Protein AF-A0A9E4MB36-F1 (afdb_monomer)

Foldseek 3Di:
DDPVVVVVVVVVVVVVVVVVVVVVVVVVVPPPPDDDDDDDPDPDPPPPDPPPPLCPVVNLVVVCVVVVNDPVRSVVVVVVSVVVVVVVVVVVVVVVVVVVVVVVVVVVVVLVVVPVVDDPVVSVVVVVVVVVVVVVVVVVVVVVVVVVVVVVVD

pLDDT: mean 75.54, std 18.41, range [36.56, 97.0]

Structure (mmCIF, N/CA/C/O backbone):
data_AF-A0A9E4MB36-F1
#
_entry.id   AF-A0A9E4MB36-F1
#
loop_
_atom_site.group_PDB
_atom_site.id
_atom_site.type_symbol
_atom_site.label_atom_id
_atom_site.label_alt_id
_atom_site.label_comp_id
_atom_site.label_asym_id
_atom_site.label_entity_id
_atom_site.label_seq_id
_atom_site.pdbx_PDB_ins_code
_atom_site.Cartn_x
_atom_site.Cartn_y
_atom_site.Cartn_z
_atom_site.occupancy
_atom_site.B_iso_or_equiv
_atom_site.auth_seq_id
_atom_site.auth_comp_id
_atom_site.auth_asym_id
_atom_site.auth_atom_id
_atom_site.pdbx_PDB_model_num
ATOM 1 N N . MET A 1 1 ? 41.820 -19.283 -21.083 1.00 52.91 1 MET A N 1
ATOM 2 C CA . MET A 1 1 ? 40.570 -18.968 -20.349 1.00 52.91 1 MET A CA 1
ATOM 3 C C . MET A 1 1 ? 40.928 -18.741 -18.893 1.00 52.91 1 MET A C 1
ATOM 5 O O . MET A 1 1 ? 41.383 -19.665 -18.231 1.00 52.91 1 MET A O 1
ATOM 9 N N . ASN A 1 2 ? 40.835 -17.486 -18.461 1.00 50.47 2 ASN A N 1
ATOM 10 C CA . ASN A 1 2 ? 41.522 -16.951 -17.287 1.00 50.47 2 ASN A CA 1
ATOM 11 C C . ASN A 1 2 ? 40.923 -17.502 -15.988 1.00 50.47 2 ASN A C 1
ATOM 13 O O . ASN A 1 2 ? 39.700 -17.592 -15.861 1.00 50.47 2 ASN A O 1
ATOM 17 N N . ALA A 1 3 ? 41.782 -17.868 -15.034 1.00 60.66 3 ALA A N 1
ATOM 18 C CA . ALA A 1 3 ? 41.394 -18.464 -13.755 1.00 60.66 3 ALA A CA 1
ATOM 19 C C . ALA A 1 3 ? 40.314 -17.646 -13.021 1.00 60.66 3 ALA A C 1
ATOM 21 O O . ALA A 1 3 ? 39.407 -18.225 -12.435 1.00 60.66 3 ALA A O 1
ATOM 22 N N . GLU A 1 4 ? 40.319 -16.317 -13.164 1.00 67.50 4 GLU A N 1
ATOM 23 C CA . GLU A 1 4 ? 39.294 -15.429 -12.605 1.00 67.50 4 GLU A CA 1
ATOM 24 C C . GLU A 1 4 ? 37.870 -15.702 -13.113 1.00 67.50 4 GLU A C 1
ATOM 26 O O . GLU A 1 4 ? 36.932 -15.658 -12.321 1.00 67.50 4 GLU A O 1
ATOM 31 N N . MET A 1 5 ? 37.672 -16.016 -14.401 1.00 65.44 5 MET A N 1
ATOM 32 C CA . MET A 1 5 ? 36.331 -16.328 -14.928 1.00 65.44 5 MET A CA 1
ATOM 33 C C . MET A 1 5 ? 35.820 -17.660 -14.384 1.00 65.44 5 MET A C 1
ATOM 35 O O . MET A 1 5 ? 34.636 -17.791 -14.078 1.00 65.44 5 MET A O 1
ATOM 39 N N . ARG A 1 6 ? 36.720 -18.635 -14.211 1.00 66.56 6 ARG A N 1
ATOM 40 C CA . ARG A 1 6 ? 36.390 -19.935 -13.620 1.00 66.56 6 ARG A CA 1
ATOM 41 C C . ARG A 1 6 ? 36.008 -19.782 -12.148 1.00 66.56 6 ARG A C 1
ATOM 43 O O . ARG A 1 6 ? 34.999 -20.347 -11.740 1.00 66.56 6 ARG A O 1
ATOM 50 N N . THR A 1 7 ? 36.748 -18.973 -11.388 1.00 76.81 7 THR A N 1
ATOM 51 C CA . THR A 1 7 ? 36.451 -18.686 -9.977 1.00 76.81 7 THR A CA 1
ATOM 52 C C . THR A 1 7 ? 35.154 -17.893 -9.821 1.00 76.81 7 THR A C 1
ATOM 54 O O . THR A 1 7 ? 34.332 -18.239 -8.981 1.00 76.81 7 THR A O 1
ATOM 57 N N . ARG A 1 8 ? 34.898 -16.884 -10.668 1.00 73.75 8 ARG A N 1
ATOM 58 C CA . ARG A 1 8 ? 33.642 -16.109 -10.645 1.00 73.75 8 ARG A CA 1
ATOM 59 C C . ARG A 1 8 ? 32.421 -16.955 -11.019 1.00 73.75 8 ARG A C 1
ATOM 61 O O . ARG A 1 8 ? 31.379 -16.813 -10.379 1.00 73.75 8 ARG A O 1
ATOM 68 N N . MET A 1 9 ? 32.545 -17.872 -11.985 1.00 79.38 9 MET A N 1
ATOM 69 C CA . MET A 1 9 ? 31.489 -18.852 -12.278 1.00 79.38 9 MET A CA 1
ATOM 70 C C . MET A 1 9 ? 31.263 -19.811 -11.107 1.00 79.38 9 MET A C 1
ATOM 72 O O . MET A 1 9 ? 30.116 -20.058 -10.751 1.00 79.38 9 MET A O 1
ATOM 76 N N . TRP A 1 10 ? 32.329 -20.308 -10.474 1.00 82.62 10 TRP A N 1
ATOM 77 C CA . TRP A 1 10 ? 32.224 -21.207 -9.320 1.00 82.62 10 TRP A CA 1
ATOM 78 C C . TRP A 1 10 ? 31.568 -20.544 -8.108 1.00 82.62 10 TRP A C 1
ATOM 80 O O . TRP A 1 10 ? 30.700 -21.144 -7.482 1.00 82.62 10 TRP A O 1
ATOM 90 N N . VAL A 1 11 ? 31.930 -19.297 -7.804 1.00 84.94 11 VAL A N 1
ATOM 91 C CA . VAL A 1 11 ? 31.322 -18.531 -6.706 1.00 84.94 11 VAL A CA 1
ATOM 92 C C . VAL A 1 11 ? 29.852 -18.235 -7.002 1.00 84.94 11 VAL A C 1
ATOM 94 O O . VAL A 1 11 ? 29.009 -18.424 -6.130 1.00 84.94 11 VAL A O 1
ATOM 97 N N . SER A 1 12 ? 29.517 -17.847 -8.236 1.00 85.00 12 SER A N 1
ATOM 98 C CA . SER A 1 12 ? 28.121 -17.594 -8.627 1.00 85.00 12 SER A CA 1
ATOM 99 C C . SER A 1 12 ? 27.272 -18.868 -8.551 1.00 85.00 12 SER A C 1
ATOM 101 O O . SER A 1 12 ? 26.150 -18.832 -8.051 1.00 85.00 12 SER A O 1
ATOM 103 N N . LEU A 1 13 ? 27.824 -20.009 -8.979 1.00 84.50 13 LEU A N 1
ATOM 104 C CA . LEU A 1 13 ? 27.176 -21.315 -8.870 1.00 84.50 13 LEU A CA 1
ATOM 105 C C . LEU A 1 13 ? 26.991 -21.732 -7.405 1.00 84.50 13 LEU A C 1
ATOM 107 O O . LEU A 1 13 ? 25.922 -22.210 -7.038 1.00 84.50 13 LEU A O 1
ATOM 111 N N . PHE A 1 14 ? 27.996 -21.504 -6.556 1.00 88.31 14 PHE A N 1
ATOM 112 C CA . PHE A 1 14 ? 27.921 -21.790 -5.124 1.00 88.31 14 PHE A CA 1
ATOM 113 C C . PHE A 1 14 ? 26.819 -20.970 -4.439 1.00 88.31 14 PHE A C 1
ATOM 115 O O . PHE A 1 14 ? 25.988 -21.534 -3.730 1.00 88.31 14 PHE A O 1
ATOM 122 N N . VAL A 1 15 ? 26.752 -19.662 -4.706 1.00 89.31 15 VAL A N 1
ATOM 123 C CA . VAL A 1 15 ? 25.703 -18.785 -4.160 1.00 89.31 15 VAL A CA 1
ATOM 124 C C . VAL A 1 15 ? 24.319 -19.210 -4.653 1.00 89.31 15 VAL A C 1
ATOM 126 O O . VAL A 1 15 ? 23.392 -19.283 -3.849 1.00 89.31 15 VAL A O 1
ATOM 129 N N . LEU A 1 16 ? 24.174 -19.558 -5.936 1.00 88.19 16 LEU A N 1
ATOM 130 C CA . LEU A 1 16 ? 22.909 -20.038 -6.499 1.00 88.19 16 LEU A CA 1
ATOM 131 C C . LEU A 1 16 ? 22.444 -21.344 -5.835 1.00 88.19 16 LEU A C 1
ATOM 133 O O . LEU A 1 16 ? 21.275 -21.468 -5.478 1.00 88.19 16 LEU A O 1
ATOM 137 N N . VAL A 1 17 ? 23.351 -22.303 -5.628 1.00 87.25 17 VAL A N 1
ATOM 138 C CA . VAL A 1 17 ? 23.040 -23.586 -4.976 1.00 87.25 17 VAL A CA 1
ATOM 139 C C . VAL A 1 17 ? 22.668 -23.387 -3.507 1.00 87.25 17 VAL A C 1
ATOM 141 O O . VAL A 1 17 ? 21.676 -23.957 -3.060 1.00 87.25 17 VAL A O 1
ATOM 144 N N . VAL A 1 18 ? 23.397 -22.549 -2.762 1.00 85.88 18 VAL A N 1
ATOM 145 C CA . VAL A 1 18 ? 23.070 -22.230 -1.360 1.00 85.88 18 VAL A CA 1
ATOM 146 C C . VAL A 1 18 ? 21.729 -21.498 -1.261 1.00 85.88 18 VAL A C 1
ATOM 148 O O . VAL A 1 18 ? 20.934 -21.799 -0.373 1.00 85.88 18 VAL A O 1
ATOM 151 N N . PHE A 1 19 ? 21.433 -20.591 -2.195 1.00 84.25 19 PHE A N 1
ATOM 152 C CA . PHE A 1 19 ? 20.154 -19.884 -2.250 1.00 84.25 19 PHE A CA 1
ATOM 153 C C . PHE A 1 19 ? 18.990 -20.838 -2.542 1.00 84.25 19 PHE A C 1
ATOM 155 O O . PHE A 1 19 ? 17.983 -20.801 -1.841 1.00 84.25 19 PHE A O 1
ATOM 162 N N . LEU A 1 20 ? 19.142 -21.745 -3.513 1.00 81.31 20 LEU A N 1
ATOM 163 C CA . LEU A 1 20 ? 18.138 -22.766 -3.834 1.00 81.31 20 LEU A CA 1
ATOM 164 C C . LEU A 1 20 ? 17.961 -23.789 -2.701 1.00 81.31 20 LEU A C 1
ATOM 166 O O . LEU A 1 20 ? 16.833 -24.179 -2.405 1.00 81.31 20 LEU A O 1
ATOM 170 N N . ALA A 1 21 ? 19.044 -24.180 -2.027 1.00 74.69 21 ALA A N 1
ATOM 171 C CA . ALA A 1 21 ? 18.995 -25.059 -0.861 1.00 74.69 21 ALA A CA 1
ATOM 172 C C . ALA A 1 21 ? 18.312 -24.381 0.341 1.00 74.69 21 ALA A C 1
ATOM 174 O O . ALA A 1 21 ? 17.487 -25.005 1.008 1.00 74.69 21 ALA A O 1
ATOM 175 N N . GLY A 1 22 ? 18.584 -23.093 0.580 1.00 68.88 22 GLY A N 1
ATOM 176 C CA . GLY A 1 22 ? 17.898 -22.288 1.594 1.00 68.88 22 GLY A CA 1
ATOM 177 C C . GLY A 1 22 ? 16.411 -22.087 1.284 1.00 68.88 22 GLY A C 1
ATOM 178 O O . GLY A 1 22 ? 15.573 -22.220 2.177 1.00 68.88 22 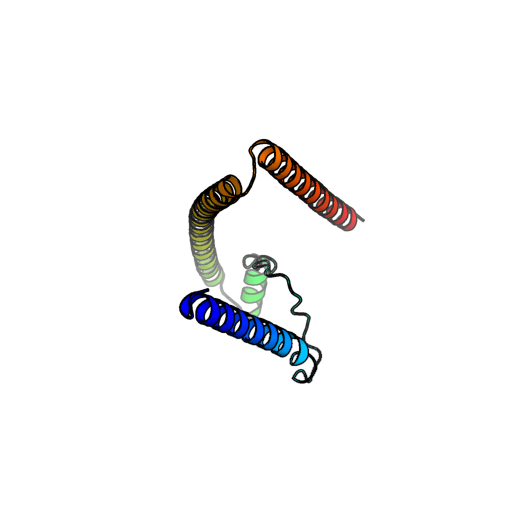GLY A O 1
ATOM 179 N N . LEU A 1 23 ? 16.060 -21.857 0.012 1.00 70.56 23 LEU A N 1
ATOM 180 C CA . LEU A 1 23 ? 14.667 -21.772 -0.435 1.00 70.56 23 LEU A CA 1
ATOM 181 C C . LEU A 1 23 ? 13.933 -23.112 -0.250 1.00 70.56 23 LEU A C 1
ATOM 183 O O . LEU A 1 23 ? 12.797 -23.137 0.219 1.00 70.56 23 LEU A O 1
ATOM 187 N N . GLY A 1 24 ? 14.594 -24.228 -0.573 1.00 59.03 24 GLY A N 1
ATOM 188 C CA . GLY A 1 24 ? 14.056 -25.577 -0.396 1.00 59.03 24 GLY A CA 1
ATOM 189 C C . GLY A 1 24 ? 13.845 -25.950 1.074 1.00 59.03 24 GLY A C 1
ATOM 190 O O . GLY A 1 24 ? 12.791 -26.480 1.431 1.00 59.03 24 GLY A O 1
ATOM 191 N N . ALA A 1 25 ? 14.794 -25.605 1.950 1.00 56.75 25 ALA A N 1
ATOM 192 C CA . ALA A 1 25 ? 14.685 -25.840 3.391 1.00 56.75 25 ALA A CA 1
ATOM 193 C C . ALA A 1 25 ? 13.519 -25.059 4.030 1.00 56.75 25 ALA A C 1
ATOM 195 O O . ALA A 1 25 ? 12.846 -25.576 4.924 1.00 56.75 25 ALA A O 1
ATOM 196 N N . GLY A 1 26 ? 13.216 -23.855 3.530 1.00 52.66 26 GLY A N 1
ATOM 197 C CA . GLY A 1 26 ? 12.069 -23.059 3.980 1.00 52.66 26 GLY A CA 1
ATOM 198 C C . GLY A 1 26 ? 10.702 -23.653 3.615 1.00 52.66 26 GLY A C 1
ATOM 199 O O . GLY A 1 26 ? 9.737 -23.468 4.355 1.00 52.66 26 GLY A O 1
ATOM 200 N N . ILE A 1 27 ? 10.610 -24.403 2.511 1.00 57.72 27 ILE A N 1
ATOM 201 C CA . ILE A 1 27 ? 9.348 -24.999 2.036 1.00 57.72 27 ILE A CA 1
ATOM 202 C C . ILE A 1 27 ? 9.047 -26.325 2.755 1.00 57.72 27 ILE A C 1
ATOM 204 O O . ILE A 1 27 ? 7.886 -26.627 3.028 1.00 57.72 27 ILE A O 1
ATOM 208 N N . VAL A 1 28 ? 10.072 -27.101 3.125 1.00 55.81 28 VAL A N 1
ATOM 209 C CA . VAL A 1 28 ? 9.890 -28.448 3.703 1.00 55.81 28 VAL A CA 1
ATOM 210 C C . VAL A 1 28 ? 9.814 -28.451 5.238 1.00 55.81 28 VAL A C 1
ATOM 212 O O . VAL A 1 28 ? 9.256 -29.380 5.811 1.00 55.81 28 VAL A O 1
ATOM 215 N N . ALA A 1 29 ? 10.273 -27.402 5.933 1.00 49.81 29 ALA A N 1
ATOM 216 C CA . ALA A 1 29 ? 10.148 -27.302 7.398 1.00 49.81 29 ALA A CA 1
ATOM 217 C C . ALA A 1 29 ? 8.752 -26.848 7.888 1.00 49.81 29 ALA A C 1
ATOM 219 O O . ALA A 1 29 ? 8.454 -26.912 9.082 1.00 49.81 29 ALA A O 1
ATOM 220 N N . SER A 1 30 ? 7.879 -26.400 6.982 1.00 51.56 30 SER A N 1
ATOM 221 C CA . SER A 1 30 ? 6.545 -25.881 7.314 1.00 51.56 30 SER A CA 1
ATOM 222 C C . SER A 1 30 ? 5.548 -26.921 7.877 1.00 51.56 30 SER A C 1
ATOM 224 O O . SER A 1 30 ? 4.786 -26.559 8.776 1.00 51.56 30 SER A O 1
ATOM 226 N N . PRO A 1 31 ? 5.541 -28.206 7.456 1.00 53.38 31 PRO A N 1
ATOM 227 C CA . PRO A 1 31 ? 4.529 -29.164 7.917 1.00 53.38 31 PRO A CA 1
ATOM 228 C C . PRO A 1 31 ? 4.767 -29.746 9.318 1.00 53.38 31 PRO A C 1
ATOM 230 O O . PRO A 1 31 ? 3.823 -30.230 9.931 1.00 53.38 31 PRO A O 1
ATOM 233 N N . TRP A 1 32 ? 6.004 -29.744 9.828 1.00 50.25 32 TRP A N 1
ATOM 234 C CA . TRP A 1 32 ? 6.366 -30.508 11.038 1.00 50.25 32 TRP A CA 1
ATOM 235 C C . TRP A 1 32 ? 6.476 -29.678 12.327 1.00 50.25 32 TRP A C 1
ATOM 237 O O . TRP A 1 32 ? 6.609 -30.245 13.407 1.00 50.25 32 TRP A O 1
ATOM 247 N N . LEU A 1 33 ? 6.359 -28.348 12.247 1.00 54.25 33 LEU A N 1
ATOM 248 C CA . LEU A 1 33 ? 6.399 -27.441 13.408 1.00 54.25 33 LEU A CA 1
ATOM 249 C C . LEU A 1 33 ? 5.013 -26.933 13.855 1.00 54.25 33 LEU A C 1
ATOM 251 O O . LEU A 1 33 ? 4.928 -26.029 14.686 1.00 54.25 33 LEU A O 1
ATOM 255 N N . ALA A 1 34 ? 3.919 -27.497 13.334 1.00 48.97 34 ALA A N 1
ATOM 256 C CA . ALA A 1 34 ? 2.561 -27.074 13.676 1.00 48.97 34 ALA A CA 1
ATOM 257 C C . ALA A 1 34 ? 1.785 -28.147 14.466 1.00 48.97 34 ALA A C 1
ATOM 259 O O . ALA A 1 34 ? 1.128 -28.994 13.864 1.00 48.97 34 ALA A O 1
ATOM 260 N N . PRO A 1 35 ? 1.754 -28.087 15.811 1.00 45.25 35 PRO A N 1
ATOM 261 C CA . PRO A 1 35 ? 0.647 -28.631 16.574 1.00 45.25 35 PRO A CA 1
ATOM 262 C C . PRO A 1 35 ? -0.468 -27.576 16.648 1.00 45.25 35 PRO A C 1
ATOM 264 O O . PRO A 1 35 ? -0.326 -26.532 17.288 1.00 45.25 35 PRO A O 1
ATOM 267 N N . GLY A 1 36 ? -1.592 -27.865 15.992 1.00 44.00 36 GLY A N 1
ATOM 268 C CA . GLY A 1 36 ? -2.883 -27.224 16.254 1.00 44.00 36 GLY A CA 1
ATOM 269 C C . GLY A 1 36 ? -3.507 -26.475 15.065 1.00 44.00 36 GLY A C 1
ATOM 270 O O . GLY A 1 36 ? -2.798 -25.822 14.295 1.00 44.00 36 GLY A O 1
ATOM 271 N N . PRO A 1 37 ? -4.847 -26.523 14.920 1.00 47.22 37 PRO A N 1
ATOM 272 C CA . PRO A 1 37 ? -5.563 -25.819 13.867 1.00 47.22 37 PRO A CA 1
ATOM 273 C C . PRO A 1 37 ? -5.538 -24.316 14.163 1.00 47.22 37 PRO A C 1
ATOM 275 O O . PRO A 1 37 ? -6.324 -23.800 14.956 1.00 47.22 37 PRO A O 1
ATOM 278 N N . ARG A 1 38 ? -4.604 -23.599 13.533 1.00 46.69 38 ARG A N 1
ATOM 279 C CA . ARG A 1 38 ? -4.615 -22.135 13.513 1.00 46.69 38 ARG A CA 1
ATOM 280 C C . ARG A 1 38 ? -5.544 -21.657 12.389 1.00 46.69 38 ARG A C 1
ATOM 282 O O . ARG A 1 38 ? -5.436 -22.167 11.273 1.00 46.69 38 ARG A O 1
ATOM 289 N N . PRO A 1 39 ? -6.437 -20.683 12.646 1.00 43.06 39 PRO A N 1
ATOM 290 C CA . PRO A 1 39 ? -7.215 -20.028 11.601 1.00 43.06 39 PRO A CA 1
ATOM 291 C C . PRO A 1 39 ? -6.257 -19.458 10.551 1.00 43.06 39 PRO A C 1
ATOM 293 O O . PRO A 1 39 ? -5.279 -18.796 10.893 1.00 43.06 39 PRO A O 1
ATOM 296 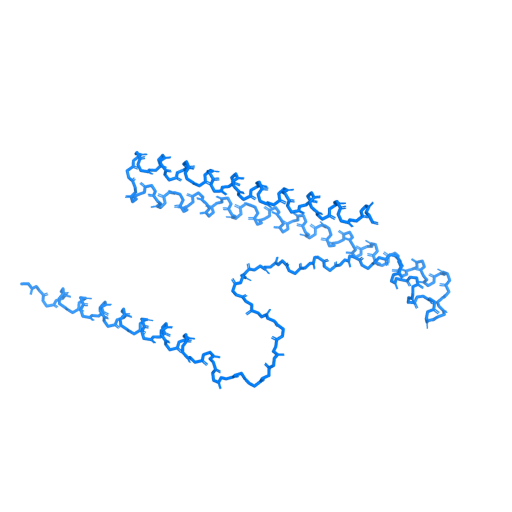N N . GLY A 1 40 ? -6.513 -19.801 9.290 1.00 39.22 40 GLY A N 1
ATOM 297 C CA . GLY A 1 40 ? -5.561 -19.721 8.187 1.00 39.22 40 GLY A CA 1
ATOM 298 C C . GLY A 1 40 ? -4.840 -18.381 8.029 1.00 39.22 40 GLY A C 1
ATOM 299 O O . GLY A 1 40 ? -5.459 -17.343 7.806 1.00 39.22 40 GLY A O 1
ATOM 300 N N . PHE A 1 41 ? -3.511 -18.456 8.032 1.00 38.19 41 PHE A N 1
ATOM 301 C CA . PHE A 1 41 ? -2.612 -17.469 7.445 1.00 38.19 41 PHE A CA 1
ATOM 302 C C . PHE A 1 41 ? -2.153 -18.044 6.095 1.00 38.19 41 PHE A C 1
ATOM 304 O O . PHE A 1 41 ? -1.190 -18.800 6.016 1.00 38.19 41 PHE A O 1
ATOM 311 N N . GLY A 1 42 ? -2.935 -17.793 5.043 1.00 38.03 42 GLY A N 1
ATOM 312 C CA . GLY A 1 42 ? -2.576 -18.138 3.664 1.00 38.03 42 GLY A CA 1
ATOM 313 C C . GLY A 1 42 ? -1.723 -17.037 3.018 1.00 38.03 42 GLY A C 1
ATOM 314 O O . GLY A 1 42 ? -1.732 -15.904 3.503 1.00 38.03 42 GLY A O 1
ATOM 315 N N . PRO A 1 43 ? -1.003 -17.328 1.918 1.00 41.31 43 PRO A N 1
ATOM 316 C CA . PRO A 1 43 ? -0.112 -16.384 1.255 1.00 41.31 43 PRO A CA 1
ATOM 317 C C . PRO A 1 43 ? -0.926 -15.338 0.488 1.00 41.31 43 PRO A C 1
ATOM 319 O O . PRO A 1 43 ? -1.199 -15.439 -0.705 1.00 41.31 43 PRO A O 1
ATOM 322 N N . GLY A 1 44 ? -1.331 -14.314 1.221 1.00 36.88 44 GLY A N 1
ATOM 323 C CA . GLY A 1 44 ? -1.780 -13.040 0.709 1.00 36.88 44 GLY A CA 1
ATOM 324 C C . GLY A 1 44 ? -1.221 -11.990 1.648 1.00 36.88 44 GLY A C 1
ATOM 325 O O . GLY A 1 44 ? -1.719 -11.837 2.759 1.00 36.88 44 GLY A O 1
ATOM 326 N N . LEU A 1 45 ? -0.195 -11.264 1.205 1.00 39.00 45 LEU A N 1
ATOM 327 C CA . LEU A 1 45 ? 0.241 -9.997 1.800 1.00 39.00 45 LEU A CA 1
ATOM 328 C C . LEU A 1 45 ? -0.857 -8.936 1.596 1.00 39.00 45 LEU A C 1
ATOM 330 O O . LEU A 1 45 ? -0.685 -7.933 0.911 1.00 39.00 45 LEU A O 1
ATOM 334 N N . GLY A 1 46 ? -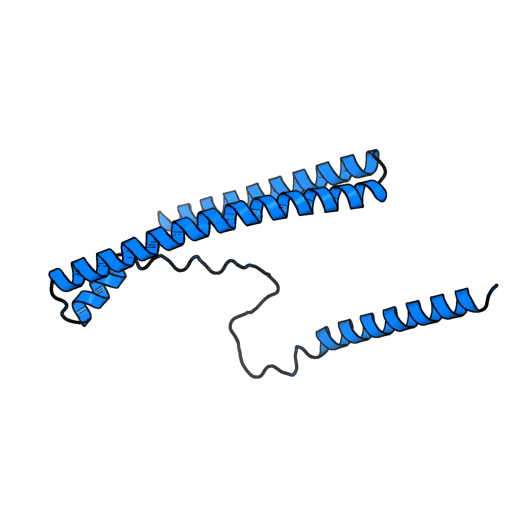2.035 -9.198 2.152 1.00 36.56 46 GLY A N 1
ATOM 335 C CA . GLY A 1 46 ? -3.130 -8.266 2.276 1.00 36.56 46 GLY A CA 1
ATOM 336 C C . GLY A 1 46 ? -3.046 -7.634 3.651 1.00 36.56 46 GLY A C 1
ATOM 337 O O . GLY A 1 46 ? -3.594 -8.164 4.614 1.00 36.56 46 GLY A O 1
ATOM 338 N N . LEU A 1 47 ? -2.421 -6.460 3.723 1.00 41.16 47 LEU A N 1
ATOM 339 C CA . LEU A 1 47 ? -2.756 -5.405 4.688 1.00 41.16 47 LEU A CA 1
ATOM 340 C C . LEU A 1 47 ? -4.220 -4.971 4.461 1.00 41.16 47 LEU A C 1
ATOM 342 O O . LEU A 1 47 ? -4.518 -3.873 4.006 1.00 41.16 47 LEU A O 1
ATOM 346 N N . GLY A 1 48 ? -5.139 -5.903 4.683 1.00 37.56 48 GLY A N 1
ATOM 347 C CA . GLY A 1 48 ? -6.536 -5.851 4.272 1.00 37.56 48 GLY A CA 1
ATOM 348 C C . GLY A 1 48 ? -7.396 -6.701 5.193 1.00 37.56 48 GLY A C 1
ATOM 349 O O . GLY A 1 48 ? -8.364 -7.316 4.750 1.00 37.56 48 GLY A O 1
ATOM 350 N N . GLY A 1 49 ? -7.042 -6.742 6.482 1.00 36.91 49 GLY A N 1
ATOM 351 C CA . GLY A 1 49 ? -8.045 -7.033 7.495 1.00 36.91 49 GLY A CA 1
ATOM 352 C C . GLY A 1 49 ? -9.211 -6.056 7.302 1.00 36.91 49 GLY A C 1
ATOM 353 O O . GLY A 1 49 ? -8.965 -4.901 6.933 1.00 36.91 49 GLY A O 1
ATOM 354 N N . PRO A 1 50 ? -10.470 -6.499 7.475 1.00 39.56 50 PRO A N 1
ATOM 355 C CA . PRO A 1 50 ? -11.613 -5.603 7.373 1.00 39.56 50 PRO A CA 1
ATOM 356 C C . PRO A 1 50 ? -11.321 -4.361 8.223 1.00 39.56 50 PRO A C 1
ATOM 358 O O . PRO A 1 50 ? -10.821 -4.524 9.342 1.00 39.56 50 PRO A O 1
ATOM 361 N N . PRO A 1 51 ? -11.554 -3.140 7.700 1.00 43.19 51 PRO A N 1
ATOM 362 C CA . PRO A 1 51 ? -11.311 -1.928 8.465 1.00 43.19 51 PRO A CA 1
ATOM 363 C C . PRO A 1 51 ? -12.027 -2.110 9.792 1.00 43.19 51 PRO A C 1
ATOM 365 O O . PRO A 1 51 ? -13.231 -2.374 9.787 1.00 43.19 51 PRO A O 1
ATOM 368 N N . VAL A 1 52 ? -11.280 -2.065 10.901 1.00 44.16 52 VAL A N 1
ATOM 369 C CA . VAL A 1 52 ? -11.867 -2.165 12.237 1.00 44.16 52 VAL A CA 1
ATOM 370 C C . VAL A 1 52 ? -12.960 -1.103 12.248 1.00 44.16 52 VAL A C 1
ATOM 372 O O . VAL A 1 52 ? -12.630 0.076 12.066 1.00 44.16 52 VAL A O 1
ATOM 375 N N . PRO A 1 53 ? -14.250 -1.490 12.292 1.00 49.44 53 PRO A N 1
ATOM 376 C CA . PRO A 1 53 ? -15.310 -0.523 12.106 1.00 49.44 53 PRO A CA 1
ATOM 377 C C . PRO A 1 53 ? -15.114 0.537 13.186 1.00 49.44 53 PRO A C 1
ATOM 379 O O . PRO A 1 53 ? -14.836 0.175 14.337 1.00 49.44 53 PRO A O 1
ATOM 382 N N . PRO A 1 54 ? -15.177 1.836 12.835 1.00 54.91 54 PRO A N 1
ATOM 383 C CA . PRO A 1 54 ? -15.061 2.874 13.843 1.00 54.91 54 PRO A CA 1
ATOM 384 C C . PRO A 1 54 ? -16.085 2.540 14.921 1.00 54.91 54 PRO A C 1
ATOM 386 O O . PRO A 1 54 ? -17.205 2.185 14.550 1.00 54.91 54 PRO A O 1
ATOM 389 N N . LEU A 1 55 ? -15.695 2.589 16.205 1.00 58.25 55 LEU A N 1
ATOM 390 C CA . LEU A 1 55 ? -16.589 2.301 17.332 1.00 58.25 55 LEU A CA 1
ATOM 391 C C . LEU A 1 55 ? -17.926 2.986 17.049 1.00 58.25 55 LEU A C 1
ATOM 393 O O . LEU A 1 55 ? -18.027 4.214 17.034 1.00 58.25 55 LEU A O 1
ATOM 397 N N . SER A 1 56 ? -18.903 2.184 16.627 1.00 63.47 56 SER A N 1
ATOM 398 C CA . SER A 1 56 ? -20.187 2.708 16.179 1.00 63.47 56 SER A CA 1
ATOM 399 C C . SER A 1 56 ? -20.890 3.254 17.412 1.00 63.47 56 SER A C 1
ATOM 401 O O . SER A 1 56 ? -20.674 2.694 18.486 1.00 63.47 56 SER A O 1
ATOM 403 N N . GLY A 1 57 ? -21.750 4.270 17.285 1.00 64.94 57 GLY A N 1
ATOM 404 C CA . GLY A 1 57 ? -22.508 4.803 18.431 1.00 64.94 57 GLY A CA 1
ATOM 405 C C . GLY A 1 57 ? -23.146 3.696 19.284 1.00 64.94 57 GLY A C 1
ATOM 406 O O . GLY A 1 57 ? -23.053 3.726 20.500 1.00 64.94 57 GLY A O 1
ATOM 407 N N . ARG A 1 58 ? -23.585 2.603 18.643 1.00 68.00 58 ARG A N 1
ATOM 408 C CA . ARG A 1 58 ? -24.116 1.386 19.288 1.00 68.00 58 ARG A CA 1
ATOM 409 C C . ARG A 1 58 ? -23.171 0.677 20.268 1.00 68.00 58 ARG A C 1
ATOM 411 O O . ARG A 1 58 ? -23.633 -0.020 21.164 1.00 68.00 58 ARG A O 1
ATOM 418 N N . VAL A 1 59 ? -21.856 0.768 20.071 1.00 74.06 59 VAL A N 1
ATOM 419 C CA . VAL A 1 59 ? -20.856 0.190 20.987 1.00 74.06 59 VAL A CA 1
ATOM 420 C C . VAL A 1 59 ? -20.668 1.101 22.193 1.00 74.06 59 VAL A C 1
ATOM 422 O O . VAL A 1 59 ? -20.584 0.597 23.308 1.00 74.06 59 VAL A O 1
ATOM 425 N N . LEU A 1 60 ? -20.663 2.419 21.975 1.00 75.50 60 LEU A N 1
ATOM 426 C CA . LEU A 1 60 ? -20.585 3.409 23.046 1.00 75.50 60 LEU A CA 1
ATOM 427 C C . LEU A 1 60 ? -21.828 3.349 23.941 1.00 75.50 60 LEU A C 1
ATOM 429 O O . LEU A 1 60 ? -21.705 3.268 25.151 1.00 75.50 60 LEU A O 1
ATOM 433 N N . GLU A 1 61 ? -23.009 3.265 23.337 1.00 75.75 61 GLU A N 1
ATOM 434 C CA . GLU A 1 61 ? -24.310 3.167 24.009 1.00 75.75 61 GLU A CA 1
ATOM 435 C C . GLU A 1 61 ? -24.443 1.865 24.824 1.00 75.75 61 GLU A C 1
ATOM 437 O O . GLU A 1 61 ? -24.942 1.843 25.951 1.00 75.75 61 GLU A O 1
ATOM 442 N N . ARG A 1 62 ? -23.887 0.760 24.306 1.00 80.38 62 ARG A N 1
ATOM 443 C CA . ARG A 1 62 ? -23.792 -0.515 25.034 1.00 80.38 62 ARG A CA 1
ATOM 444 C C . ARG A 1 62 ? -22.791 -0.470 26.195 1.00 80.38 62 ARG A C 1
ATOM 446 O O . ARG A 1 62 ? -22.975 -1.189 27.171 1.00 80.38 62 ARG A O 1
ATOM 453 N N . MET A 1 63 ? -21.711 0.302 26.084 1.00 77.25 63 MET A N 1
ATOM 454 C CA . MET A 1 63 ? -20.760 0.492 27.186 1.00 77.25 63 MET A CA 1
ATOM 455 C C . MET A 1 63 ? -21.338 1.423 28.250 1.00 77.25 63 MET A C 1
ATOM 457 O O . MET A 1 63 ? -21.256 1.094 29.426 1.00 77.25 63 MET A O 1
ATOM 461 N N . ALA A 1 64 ? -21.979 2.514 27.832 1.00 79.69 64 ALA A N 1
ATOM 462 C CA . ALA A 1 64 ? -22.627 3.479 28.708 1.00 79.69 64 ALA A CA 1
ATOM 463 C C . ALA A 1 64 ? -23.688 2.818 29.596 1.00 79.69 64 ALA A C 1
ATOM 465 O O . ALA A 1 64 ? -23.641 2.964 30.811 1.00 79.69 64 ALA A O 1
ATOM 466 N N . SER A 1 65 ? -24.559 1.996 28.999 1.00 79.69 65 SER A N 1
ATOM 467 C CA . SER A 1 65 ? -25.583 1.230 29.730 1.00 79.69 65 SER A CA 1
ATOM 468 C C . SER A 1 65 ? -25.026 0.137 30.647 1.00 79.69 65 SER A C 1
ATOM 470 O O . SER A 1 65 ? -25.678 -0.238 31.609 1.00 79.69 65 SER A O 1
ATOM 472 N N . ARG A 1 66 ? -23.835 -0.407 30.370 1.00 83.44 66 ARG A N 1
ATOM 473 C CA . ARG A 1 66 ? -23.192 -1.412 31.241 1.00 83.44 66 ARG A CA 1
ATOM 474 C C . ARG A 1 66 ? -22.405 -0.804 32.397 1.00 83.44 66 ARG A C 1
ATOM 476 O O . ARG A 1 66 ? -22.069 -1.528 33.327 1.00 83.44 66 ARG A O 1
ATOM 483 N N . LEU A 1 67 ? -22.043 0.469 32.285 1.00 87.44 67 LEU A N 1
ATOM 484 C CA . LEU A 1 67 ? -21.204 1.185 33.242 1.00 87.44 67 LEU A CA 1
ATOM 485 C C . LEU A 1 67 ? -21.996 2.244 34.025 1.00 87.44 67 LEU A C 1
ATOM 487 O O . LEU A 1 67 ? -21.368 3.012 34.747 1.00 87.44 67 LEU A O 1
ATOM 491 N N . ASP A 1 68 ? -23.325 2.297 33.855 1.00 86.88 68 ASP A N 1
ATOM 492 C CA . ASP A 1 68 ? -24.222 3.314 34.428 1.00 86.88 68 ASP A CA 1
ATOM 493 C C . ASP A 1 68 ? -23.651 4.738 34.300 1.00 86.88 68 ASP A C 1
ATOM 495 O O . ASP A 1 68 ? -23.571 5.503 35.260 1.00 86.88 68 ASP A O 1
ATOM 499 N N . MET A 1 69 ? -23.188 5.083 33.094 1.00 85.69 69 MET A N 1
ATOM 500 C CA . MET A 1 69 ? -22.588 6.394 32.841 1.00 85.69 69 MET A CA 1
ATOM 501 C C . MET A 1 69 ? -23.657 7.489 32.846 1.00 85.69 69 MET A C 1
ATOM 503 O O . MET A 1 69 ? -24.715 7.313 32.242 1.00 85.69 69 MET A O 1
ATOM 507 N N . SER A 1 70 ? -23.359 8.640 33.459 1.00 88.19 70 SER A N 1
ATOM 508 C CA . SER A 1 70 ? -24.221 9.823 33.352 1.00 88.19 70 SER A CA 1
ATOM 509 C C . SER A 1 70 ? -24.195 10.402 31.937 1.00 88.19 70 SER A C 1
ATOM 511 O O . SER A 1 70 ? -23.224 10.222 31.194 1.00 88.19 70 SER A O 1
ATOM 513 N N . ASP A 1 71 ? -25.228 11.163 31.577 1.00 87.44 71 ASP A N 1
ATOM 514 C CA . ASP A 1 71 ? -25.315 11.821 30.268 1.00 87.44 71 ASP A CA 1
ATOM 515 C C . ASP A 1 71 ? -24.093 12.714 29.991 1.00 87.44 71 ASP A C 1
ATOM 517 O O . ASP A 1 71 ? -23.527 12.683 28.896 1.00 87.44 71 ASP A O 1
ATOM 521 N N . GLU A 1 72 ? -23.587 13.423 31.007 1.00 86.00 72 GLU A N 1
ATOM 522 C CA . GLU A 1 72 ? -22.391 14.267 30.869 1.00 86.00 72 GLU A CA 1
ATOM 523 C C . GLU A 1 72 ? -21.116 13.439 30.635 1.00 86.00 72 GLU A C 1
ATOM 525 O O . GLU A 1 72 ? -20.196 13.874 29.935 1.00 86.00 72 GLU A O 1
ATOM 530 N N . GLN A 1 73 ? -21.024 12.237 31.216 1.00 80.56 73 GLN A N 1
ATOM 531 C CA . GLN A 1 73 ? -19.908 11.320 30.970 1.00 80.56 73 GLN A CA 1
ATOM 532 C C . GLN A 1 73 ? -19.962 10.750 29.549 1.00 80.56 73 GLN A C 1
ATOM 534 O O . GLN A 1 73 ? -18.919 10.646 28.894 1.00 80.56 73 GLN A O 1
ATOM 539 N N . ILE A 1 74 ? -21.161 10.420 29.059 1.00 85.38 74 ILE A N 1
ATOM 540 C CA . ILE A 1 74 ? -21.388 9.946 27.689 1.00 85.38 74 ILE A CA 1
ATOM 541 C C . ILE A 1 74 ? -21.002 11.036 26.686 1.00 85.38 74 ILE A C 1
ATOM 543 O O . ILE A 1 74 ? -20.266 10.754 25.737 1.00 85.38 74 ILE A O 1
ATOM 547 N N . GLU A 1 75 ? -21.424 12.280 26.917 1.00 88.31 75 GLU A N 1
ATOM 548 C CA . GLU A 1 75 ? -21.110 13.418 26.050 1.00 88.31 75 GLU A CA 1
ATOM 549 C C . GLU A 1 75 ? -19.595 13.664 25.969 1.00 88.31 75 GLU A C 1
ATOM 551 O O . GLU A 1 75 ? -19.022 13.727 24.875 1.00 88.31 75 GLU A O 1
ATOM 556 N N . ARG A 1 76 ? -18.905 13.695 27.119 1.00 84.75 76 ARG A N 1
ATOM 557 C CA . ARG A 1 76 ? -17.440 13.845 27.171 1.00 84.75 76 ARG A CA 1
ATOM 558 C C . ARG A 1 76 ? -16.717 12.713 26.442 1.00 84.75 76 ARG A C 1
ATOM 560 O O . ARG A 1 76 ? -15.758 12.961 25.707 1.00 84.75 76 ARG A O 1
ATOM 567 N N . LEU A 1 77 ? -17.163 11.471 26.627 1.00 84.75 77 LEU A N 1
ATOM 568 C CA . LEU A 1 77 ? -16.546 10.309 25.993 1.00 84.75 77 LEU A CA 1
ATOM 569 C C . LEU A 1 77 ? -16.807 10.277 24.479 1.00 84.75 77 LEU A C 1
ATOM 571 O O . LEU A 1 77 ? -15.897 9.951 23.712 1.00 84.75 77 LEU A O 1
ATOM 575 N N . SER A 1 78 ? -18.003 10.669 24.033 1.00 82.75 78 SER A N 1
ATOM 576 C CA . SER A 1 78 ? -18.315 10.830 22.609 1.00 82.75 78 SER A CA 1
ATOM 577 C C . SER A 1 78 ? -17.400 11.869 21.963 1.00 82.75 78 SER A C 1
ATOM 579 O O . SER A 1 78 ? -16.780 11.583 20.938 1.00 82.75 78 SER A O 1
ATOM 581 N N . GLY A 1 79 ? -17.211 13.023 22.614 1.00 87.00 79 GLY A N 1
ATOM 582 C CA . GLY A 1 79 ? -16.291 14.063 22.147 1.00 87.00 79 GLY A CA 1
ATOM 583 C C . GLY A 1 79 ? -14.851 13.561 21.974 1.00 87.00 79 GLY A C 1
ATOM 584 O O . GLY A 1 79 ? -14.201 13.858 20.968 1.00 87.00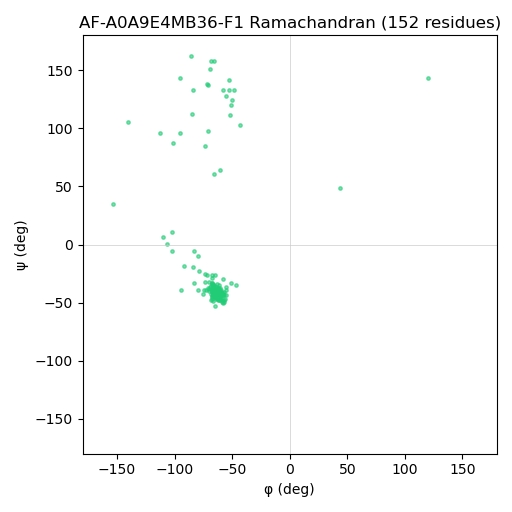 79 GLY A O 1
ATOM 585 N N . LEU A 1 80 ? -14.357 12.724 22.897 1.00 87.38 80 LEU A N 1
ATOM 586 C CA . LEU A 1 80 ? -13.039 12.087 22.771 1.00 87.38 80 LEU A CA 1
ATOM 587 C C . LEU A 1 80 ? -12.960 11.134 21.570 1.00 87.38 80 LEU A C 1
ATOM 589 O O . LEU A 1 80 ? -11.953 11.123 20.851 1.00 87.38 80 LEU A O 1
ATOM 593 N N . PHE A 1 81 ? -14.003 10.334 21.331 1.00 85.56 81 PHE A N 1
ATOM 594 C CA . PHE A 1 81 ? -14.044 9.427 20.184 1.00 85.56 81 PHE A CA 1
ATOM 595 C C . PHE A 1 81 ? -14.120 10.168 18.851 1.00 85.56 81 PHE A C 1
ATOM 597 O O . PHE A 1 81 ? -13.441 9.761 17.904 1.00 85.56 81 PHE A O 1
ATOM 604 N N . ASP A 1 82 ? -14.875 11.261 18.775 1.00 87.50 82 ASP A N 1
ATOM 605 C CA . ASP A 1 82 ? -14.975 12.078 17.568 1.00 87.50 82 ASP A CA 1
ATOM 606 C C . ASP A 1 82 ? -13.658 12.794 17.257 1.00 87.50 82 ASP A C 1
ATOM 608 O O . ASP A 1 82 ? -13.162 12.707 16.129 1.00 87.50 82 ASP A O 1
ATOM 612 N N . ALA A 1 83 ? -13.009 13.385 18.265 1.00 86.62 83 ALA A N 1
ATOM 613 C CA . ALA A 1 83 ? -11.679 13.973 18.110 1.00 86.62 83 ALA A CA 1
ATOM 614 C C . ALA A 1 83 ? -10.646 12.933 17.641 1.00 86.62 83 ALA A C 1
ATOM 616 O O . ALA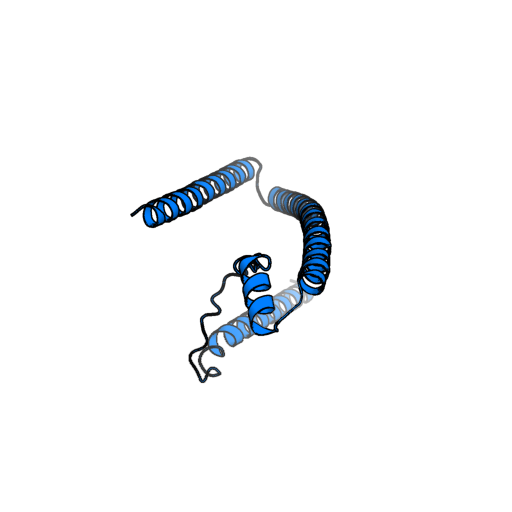 A 1 83 ? -9.837 13.191 16.743 1.00 86.62 83 ALA A O 1
ATOM 617 N N . ARG A 1 84 ? -10.689 11.717 18.203 1.00 85.81 84 ARG A N 1
ATOM 618 C CA . ARG A 1 84 ? -9.830 10.603 17.778 1.00 85.81 84 ARG A CA 1
ATOM 619 C C . ARG A 1 84 ? -10.132 10.168 16.343 1.00 85.81 84 ARG A C 1
ATOM 621 O O . ARG A 1 84 ? -9.201 9.903 15.584 1.00 85.81 84 ARG A O 1
ATOM 628 N N . ARG A 1 85 ? -11.408 10.097 15.956 1.00 85.44 85 ARG A N 1
ATOM 629 C CA . ARG A 1 85 ? -11.835 9.737 14.597 1.00 85.44 85 ARG A CA 1
ATOM 630 C C . ARG A 1 85 ? -11.317 10.742 13.575 1.00 85.44 85 ARG A C 1
ATOM 632 O O . ARG A 1 85 ? -10.823 10.320 12.532 1.00 85.44 85 ARG A O 1
ATOM 639 N N . GLU A 1 86 ? -11.388 12.036 13.871 1.00 90.31 86 GLU A N 1
ATOM 640 C CA . GLU A 1 86 ? -10.890 13.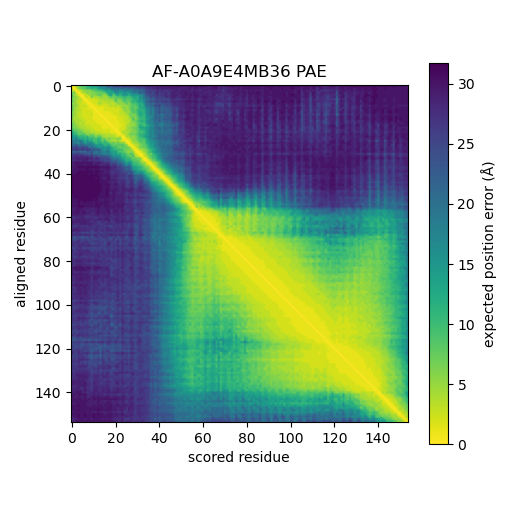059 12.952 1.00 90.31 86 GLU A CA 1
ATOM 641 C C . GLU A 1 86 ? -9.367 12.991 12.790 1.00 90.31 86 GLU A C 1
ATOM 643 O O . GLU A 1 86 ? -8.873 12.995 11.662 1.00 90.31 86 GLU A O 1
ATOM 648 N N . ARG A 1 87 ? -8.623 12.779 13.886 1.00 87.06 87 ARG A N 1
ATOM 649 C CA . ARG A 1 87 ? -7.171 12.526 13.823 1.00 87.06 87 ARG A CA 1
ATOM 650 C C . ARG A 1 87 ? -6.828 11.307 12.966 1.00 87.06 87 ARG A C 1
ATOM 652 O O . ARG A 1 87 ? -5.900 11.350 12.167 1.00 87.06 87 ARG A O 1
ATOM 659 N N . PHE A 1 88 ? -7.579 10.214 13.078 1.00 84.88 88 PHE A N 1
ATOM 660 C CA . PHE A 1 88 ? -7.336 9.058 12.211 1.00 84.88 88 PHE A CA 1
ATOM 661 C C . PHE A 1 88 ? -7.650 9.341 10.742 1.00 84.88 88 PHE A C 1
ATOM 663 O O . PHE A 1 88 ? -6.923 8.871 9.872 1.00 84.88 88 PHE A O 1
ATOM 670 N N . ARG A 1 89 ? -8.694 10.123 10.442 1.00 88.31 89 ARG A N 1
ATOM 671 C CA . ARG A 1 89 ? -8.998 10.532 9.062 1.00 88.31 89 ARG A CA 1
ATOM 672 C C . ARG A 1 89 ? -7.919 11.430 8.470 1.00 88.31 89 ARG A C 1
ATOM 674 O O . ARG A 1 89 ? -7.691 11.366 7.263 1.00 88.31 89 ARG A O 1
ATOM 681 N N . SER A 1 90 ? -7.291 12.299 9.260 1.00 91.06 90 SER A N 1
ATOM 682 C CA . SER A 1 90 ? -6.172 13.109 8.769 1.00 91.06 90 SER A CA 1
ATOM 683 C C . SER A 1 90 ? -4.958 12.231 8.467 1.00 91.06 90 SER A C 1
ATOM 685 O O . SER A 1 90 ? -4.432 12.313 7.360 1.00 91.06 90 SER A O 1
ATOM 687 N N . ILE A 1 91 ? -4.600 11.324 9.383 1.00 89.00 91 ILE A N 1
ATOM 688 C CA . ILE A 1 91 ? -3.493 10.372 9.196 1.00 89.00 91 ILE A CA 1
ATOM 689 C C . ILE A 1 91 ? -3.730 9.493 7.961 1.00 89.00 91 ILE A C 1
ATOM 691 O O . ILE A 1 91 ? -2.853 9.366 7.115 1.00 89.00 91 ILE A O 1
ATOM 695 N N . ASP A 1 92 ? -4.924 8.914 7.806 1.00 86.06 92 ASP A N 1
ATOM 696 C CA . ASP A 1 92 ? -5.249 8.074 6.646 1.00 86.06 92 ASP A CA 1
ATOM 697 C C . ASP A 1 92 ? -5.139 8.853 5.324 1.00 86.06 92 ASP A C 1
ATOM 699 O O . ASP A 1 92 ? -4.600 8.335 4.345 1.00 86.06 92 ASP A O 1
ATOM 703 N N . ARG A 1 93 ? -5.580 10.118 5.286 1.00 91.88 93 ARG A N 1
ATOM 704 C CA . ARG A 1 93 ? -5.420 10.979 4.101 1.00 91.88 93 ARG A CA 1
ATOM 705 C C . ARG A 1 93 ? -3.953 11.234 3.767 1.00 91.88 93 ARG A C 1
ATOM 707 O O . ARG A 1 93 ? -3.583 11.163 2.595 1.00 91.88 93 ARG A O 1
ATOM 714 N N . GLU A 1 94 ? -3.142 11.528 4.775 1.00 92.25 94 GLU A N 1
ATOM 715 C CA . GLU A 1 94 ? -1.713 11.796 4.625 1.00 92.25 94 GLU A CA 1
ATOM 716 C C . GLU A 1 94 ? -0.960 10.557 4.135 1.00 92.25 94 GLU A C 1
ATOM 718 O O . GLU A 1 94 ? -0.343 10.595 3.069 1.00 92.25 94 GLU A O 1
ATOM 723 N N . VAL A 1 95 ? -1.131 9.427 4.824 1.00 90.81 95 VAL A N 1
ATOM 724 C CA . VAL A 1 95 ? -0.518 8.145 4.455 1.00 90.81 95 VAL A CA 1
ATOM 725 C C . VAL A 1 95 ? -0.919 7.742 3.038 1.00 90.81 95 VAL A C 1
ATOM 727 O O . VAL A 1 95 ? -0.071 7.343 2.242 1.00 90.81 95 VAL A O 1
ATOM 730 N N . ARG A 1 96 ? -2.196 7.885 2.659 1.00 89.88 96 ARG A N 1
ATOM 731 C CA . ARG A 1 96 ? -2.634 7.591 1.284 1.00 89.88 96 ARG A CA 1
ATOM 732 C C . ARG A 1 96 ? -1.951 8.480 0.256 1.00 89.88 96 ARG A C 1
ATOM 734 O O . ARG A 1 96 ? -1.645 8.000 -0.834 1.00 89.88 96 ARG A O 1
ATOM 741 N N . ARG A 1 97 ? -1.757 9.763 0.557 1.00 93.12 97 ARG A N 1
ATOM 742 C CA . ARG A 1 97 ? -1.096 10.700 -0.356 1.00 93.12 97 ARG A CA 1
ATOM 743 C C . ARG A 1 97 ? 0.372 10.326 -0.546 1.00 93.12 97 ARG A C 1
ATOM 745 O O . ARG A 1 97 ? 0.814 10.221 -1.686 1.00 93.12 97 ARG A O 1
ATOM 752 N N . GLU A 1 98 ? 1.086 10.084 0.547 1.00 92.19 98 GLU A N 1
ATOM 753 C CA . GLU A 1 98 ? 2.498 9.699 0.529 1.00 92.19 98 GLU A CA 1
ATOM 754 C C . GLU A 1 98 ? 2.705 8.365 -0.194 1.00 92.19 98 GLU A C 1
ATOM 756 O O . GLU A 1 98 ? 3.527 8.266 -1.105 1.00 92.19 98 GLU A O 1
ATOM 761 N N . MET A 1 99 ? 1.898 7.357 0.141 1.00 89.69 99 MET A N 1
ATOM 762 C CA . MET A 1 99 ? 1.986 6.045 -0.493 1.00 89.69 99 MET A CA 1
ATOM 763 C C . MET A 1 99 ? 1.700 6.130 -1.991 1.00 89.69 99 MET A C 1
ATOM 765 O O . MET A 1 99 ? 2.441 5.547 -2.772 1.00 89.69 99 MET A O 1
ATOM 769 N N . ARG A 1 100 ? 0.684 6.891 -2.428 1.00 90.25 100 ARG A N 1
ATOM 770 C CA . ARG A 1 100 ? 0.418 7.089 -3.867 1.00 90.25 100 ARG A CA 1
ATOM 771 C C . ARG A 1 100 ? 1.617 7.679 -4.600 1.00 90.25 100 ARG A C 1
ATOM 773 O O . ARG A 1 100 ? 1.925 7.215 -5.691 1.00 90.25 100 ARG A O 1
ATOM 780 N N . ALA A 1 101 ? 2.274 8.676 -4.010 1.00 92.44 101 ALA A N 1
ATOM 781 C CA . ALA A 1 101 ? 3.453 9.290 -4.609 1.00 92.44 101 ALA A CA 1
ATOM 782 C C . ALA A 1 101 ? 4.612 8.287 -4.718 1.00 92.44 101 ALA A C 1
ATOM 784 O O . ALA A 1 101 ? 5.190 8.143 -5.792 1.00 92.44 101 ALA A O 1
ATOM 785 N N . ARG A 1 102 ? 4.893 7.536 -3.644 1.00 91.56 102 ARG A N 1
ATOM 786 C CA . ARG A 1 102 ? 5.934 6.495 -3.647 1.00 91.56 102 ARG A CA 1
ATOM 787 C C . ARG A 1 102 ? 5.658 5.402 -4.672 1.00 91.56 102 ARG A C 1
ATOM 789 O O . ARG A 1 102 ? 6.542 5.058 -5.443 1.00 91.56 102 ARG A O 1
ATOM 796 N N . PHE A 1 103 ? 4.428 4.893 -4.721 1.00 92.12 103 PHE A N 1
ATOM 797 C CA . PHE A 1 103 ? 4.052 3.867 -5.692 1.00 92.12 103 PHE A CA 1
ATOM 798 C C . PHE A 1 103 ? 4.175 4.355 -7.134 1.00 92.12 103 PHE A C 1
ATOM 800 O O . PHE A 1 103 ? 4.617 3.588 -7.981 1.00 92.12 103 PHE A O 1
ATOM 807 N N . ALA A 1 104 ? 3.806 5.607 -7.420 1.00 91.88 104 ALA A N 1
ATOM 808 C CA . ALA A 1 104 ? 3.954 6.169 -8.759 1.00 91.88 104 ALA A CA 1
ATOM 809 C C . ALA A 1 104 ? 5.430 6.249 -9.178 1.00 91.88 104 ALA A C 1
ATOM 811 O O . ALA A 1 104 ? 5.768 5.810 -10.274 1.00 91.88 104 ALA A O 1
ATOM 812 N N . ALA A 1 105 ? 6.301 6.733 -8.286 1.00 94.31 105 ALA A N 1
ATOM 813 C CA . ALA A 1 105 ? 7.736 6.818 -8.546 1.00 94.31 105 ALA A CA 1
ATOM 814 C C . ALA A 1 105 ? 8.367 5.432 -8.763 1.00 94.31 105 ALA A C 1
ATOM 816 O O . ALA A 1 105 ? 9.074 5.216 -9.741 1.00 94.31 105 ALA A O 1
ATOM 817 N N . GLU A 1 106 ? 8.059 4.460 -7.901 1.00 94.62 106 GLU A N 1
ATOM 818 C CA . GLU A 1 106 ? 8.545 3.081 -8.055 1.00 94.62 106 GLU A CA 1
ATOM 819 C C . GLU A 1 106 ? 8.041 2.426 -9.346 1.00 94.62 106 GLU A C 1
ATOM 821 O O . GLU A 1 106 ? 8.775 1.698 -10.013 1.00 94.62 106 GLU A O 1
ATOM 826 N N . GLN A 1 107 ? 6.795 2.703 -9.737 1.00 91.31 107 GLN A N 1
ATOM 827 C CA . GLN A 1 107 ? 6.232 2.179 -10.976 1.00 91.31 107 GLN A CA 1
ATOM 828 C C . GLN A 1 107 ? 6.940 2.748 -12.214 1.00 91.31 107 GLN A C 1
ATOM 830 O O . GLN A 1 107 ? 7.136 2.019 -13.187 1.00 91.31 107 GLN A O 1
ATOM 835 N N . GLU A 1 108 ? 7.335 4.021 -12.182 1.00 94.31 108 GLU A N 1
ATOM 836 C CA . GLU A 1 108 ? 8.109 4.652 -13.251 1.00 94.31 108 GLU A CA 1
ATOM 837 C C . GLU A 1 108 ? 9.525 4.074 -13.336 1.00 94.31 108 GLU A C 1
ATOM 839 O O . GLU A 1 108 ? 9.939 3.643 -14.413 1.00 94.31 108 GLU A O 1
ATOM 844 N N . THR A 1 109 ? 10.220 3.951 -12.201 1.00 95.50 109 THR A N 1
ATOM 845 C CA . THR A 1 109 ? 11.543 3.313 -12.120 1.00 95.50 109 THR A CA 1
ATOM 846 C C . THR A 1 109 ? 11.508 1.885 -12.660 1.00 95.50 109 THR A C 1
ATOM 848 O O . THR A 1 109 ? 12.336 1.499 -13.485 1.00 95.50 109 THR A O 1
ATOM 851 N N . PHE A 1 110 ? 10.515 1.095 -12.249 1.00 93.12 110 PHE A N 1
ATOM 852 C CA . PHE A 1 110 ? 10.348 -0.272 -12.728 1.00 93.12 110 PHE A CA 1
ATOM 853 C C . PHE A 1 110 ? 10.074 -0.325 -14.235 1.00 93.12 110 PHE A C 1
ATOM 855 O O . PHE A 1 110 ? 10.638 -1.162 -14.940 1.00 93.12 110 PHE A O 1
ATOM 862 N N . ARG A 1 111 ? 9.245 0.588 -14.756 1.00 92.19 111 ARG A N 1
ATOM 863 C CA . ARG A 1 111 ? 8.968 0.669 -16.194 1.00 92.19 111 ARG A CA 1
ATOM 864 C C . ARG A 1 111 ? 10.218 1.028 -16.994 1.00 92.19 111 ARG A C 1
ATOM 866 O O . ARG A 1 111 ? 10.434 0.430 -18.046 1.00 92.19 111 ARG A O 1
ATOM 873 N N . ALA A 1 112 ? 11.039 1.952 -16.498 1.00 94.62 112 ALA A N 1
ATOM 874 C CA . ALA A 1 112 ? 12.313 2.303 -17.120 1.00 94.62 112 ALA A CA 1
ATOM 875 C C . ALA A 1 112 ? 13.260 1.093 -17.171 1.00 94.62 112 ALA A C 1
ATOM 877 O O . ALA A 1 112 ? 13.773 0.772 -18.238 1.00 94.62 112 ALA A O 1
ATOM 878 N N . ALA A 1 113 ? 13.387 0.346 -16.070 1.00 95.94 113 ALA A N 1
ATOM 879 C CA . ALA A 1 113 ? 14.198 -0.872 -16.030 1.00 95.94 113 ALA A CA 1
ATOM 880 C C . ALA A 1 113 ? 13.706 -1.948 -17.019 1.00 95.94 113 ALA A C 1
ATOM 882 O O . ALA A 1 113 ? 14.505 -2.628 -17.657 1.00 95.94 113 ALA A O 1
ATOM 883 N N . ILE A 1 114 ? 12.389 -2.091 -17.201 1.00 93.44 114 ILE A N 1
ATOM 884 C CA . ILE A 1 114 ? 11.839 -2.993 -18.224 1.00 93.44 114 ILE A CA 1
ATOM 885 C C . ILE A 1 114 ? 12.173 -2.492 -19.637 1.00 93.44 114 ILE A C 1
ATOM 887 O O . ILE A 1 114 ? 12.453 -3.306 -20.516 1.00 93.44 114 ILE A O 1
ATOM 891 N N . ALA A 1 115 ? 12.158 -1.177 -19.870 1.00 94.12 115 ALA A N 1
ATOM 892 C CA . ALA A 1 115 ? 12.449 -0.582 -21.177 1.00 94.12 115 ALA A CA 1
ATOM 893 C C . ALA A 1 115 ? 13.895 -0.812 -21.634 1.00 94.12 115 ALA A C 1
ATOM 895 O O . ALA A 1 115 ? 14.149 -0.860 -22.832 1.00 94.12 115 ALA A O 1
ATOM 896 N N . GLU A 1 116 ? 14.824 -0.996 -20.698 1.00 96.81 116 GLU A N 1
ATOM 897 C CA . GLU A 1 116 ? 16.208 -1.371 -21.005 1.00 96.81 116 GLU A CA 1
ATOM 898 C C . GLU A 1 116 ? 16.335 -2.825 -21.489 1.00 96.81 116 GLU A C 1
ATOM 900 O O . GLU A 1 116 ? 17.266 -3.160 -22.219 1.00 96.81 116 GLU A O 1
ATOM 905 N N . ILE A 1 117 ? 15.399 -3.695 -21.095 1.00 97.00 117 ILE A N 1
ATOM 906 C CA . ILE A 1 117 ? 15.413 -5.132 -21.410 1.00 97.00 117 ILE A CA 1
ATOM 907 C C . ILE A 1 117 ? 14.578 -5.431 -22.660 1.00 97.00 117 ILE A C 1
ATOM 909 O O . ILE A 1 117 ? 14.932 -6.299 -23.460 1.00 97.00 117 ILE A O 1
ATOM 913 N N . LEU A 1 118 ? 13.440 -4.752 -22.814 1.00 95.06 118 LEU A N 1
ATOM 914 C CA . LEU A 1 118 ? 12.479 -5.010 -23.880 1.00 95.06 118 LEU A CA 1
ATOM 915 C C . LEU A 1 118 ? 12.696 -4.092 -25.079 1.00 95.06 118 LEU A C 1
ATOM 917 O O . LEU A 1 118 ? 12.941 -2.897 -24.953 1.00 95.06 118 LEU A O 1
ATOM 921 N N . THR A 1 119 ? 12.482 -4.633 -26.275 1.00 96.19 119 THR A N 1
ATOM 922 C CA . THR A 1 119 ? 12.354 -3.799 -27.478 1.00 96.19 119 THR A CA 1
ATOM 923 C C . THR A 1 119 ? 11.088 -2.928 -27.411 1.00 96.19 119 THR A C 1
ATOM 925 O O . THR A 1 119 ? 10.116 -3.309 -26.747 1.00 96.19 119 THR A O 1
ATOM 928 N N . PRO A 1 120 ? 11.011 -1.805 -28.153 1.00 94.50 120 PRO A N 1
ATOM 929 C CA . PRO A 1 120 ? 9.818 -0.952 -28.159 1.00 94.50 120 PRO A CA 1
ATOM 930 C C . PRO A 1 120 ? 8.523 -1.699 -28.519 1.00 94.50 120 PRO A C 1
ATOM 932 O O . PRO A 1 120 ? 7.473 -1.457 -27.925 1.00 94.50 120 PRO A O 1
ATOM 935 N N . ALA A 1 121 ? 8.598 -2.660 -29.445 1.00 93.38 121 ALA A N 1
ATOM 936 C CA . ALA A 1 121 ? 7.457 -3.494 -29.818 1.00 93.38 121 ALA A CA 1
ATOM 937 C C . ALA A 1 121 ? 7.019 -4.437 -28.680 1.00 93.38 121 ALA A C 1
ATOM 939 O O . ALA A 1 121 ? 5.824 -4.604 -28.438 1.00 93.38 121 ALA A O 1
ATOM 940 N N . GLN A 1 122 ? 7.970 -5.025 -27.946 1.00 93.06 122 GLN A N 1
ATOM 941 C CA . GLN A 1 122 ? 7.674 -5.867 -26.781 1.00 93.06 122 GLN A CA 1
ATOM 942 C C . GLN A 1 122 ? 7.109 -5.053 -25.612 1.00 93.06 122 GLN A C 1
ATOM 944 O O . GLN A 1 122 ? 6.207 -5.530 -24.927 1.00 93.06 122 GLN A O 1
ATOM 949 N N . MET A 1 123 ? 7.583 -3.820 -25.414 1.00 94.94 123 MET A N 1
ATOM 950 C CA . MET A 1 123 ? 7.039 -2.907 -24.407 1.00 94.94 123 MET A CA 1
ATOM 951 C C . MET A 1 123 ? 5.564 -2.579 -24.679 1.00 94.94 123 MET A C 1
ATOM 953 O O . MET A 1 123 ? 4.746 -2.628 -23.765 1.00 94.94 123 MET A O 1
ATOM 957 N N . ALA A 1 124 ? 5.196 -2.322 -25.938 1.00 94.50 124 ALA A N 1
ATOM 958 C CA . ALA A 1 124 ? 3.801 -2.064 -26.301 1.00 94.50 124 ALA A CA 1
ATOM 959 C C . ALA A 1 124 ? 2.882 -3.260 -25.983 1.00 94.50 124 ALA A C 1
ATOM 961 O O . ALA A 1 124 ? 1.774 -3.080 -25.471 1.00 94.50 124 ALA A O 1
ATOM 962 N N . LEU A 1 125 ? 3.356 -4.488 -26.233 1.00 94.94 125 LEU A N 1
ATOM 963 C CA . LEU A 1 125 ? 2.633 -5.706 -25.854 1.00 94.94 125 LEU A CA 1
ATOM 964 C C . LEU A 1 125 ? 2.518 -5.839 -24.332 1.00 94.94 125 LEU A C 1
ATOM 966 O O . LEU A 1 125 ? 1.427 -6.110 -23.828 1.00 94.94 125 LEU A O 1
ATOM 970 N N . PHE A 1 126 ? 3.606 -5.594 -23.600 1.00 92.69 126 PHE A N 1
ATOM 971 C CA . PHE A 1 126 ? 3.609 -5.615 -22.139 1.00 92.69 126 PHE A CA 1
ATOM 972 C C . PHE A 1 126 ? 2.580 -4.636 -21.552 1.00 92.69 126 PHE A C 1
ATOM 974 O O . PHE A 1 126 ? 1.741 -5.038 -20.746 1.00 92.69 126 PHE A O 1
ATOM 981 N N . ASP A 1 127 ? 2.571 -3.383 -22.010 1.00 92.94 127 ASP A N 1
ATOM 982 C CA . ASP A 1 127 ? 1.624 -2.362 -21.550 1.00 92.94 127 ASP A CA 1
ATOM 983 C C . ASP A 1 127 ? 0.164 -2.768 -21.815 1.00 92.94 127 ASP A C 1
ATOM 985 O O . ASP A 1 127 ? -0.704 -2.599 -20.950 1.00 92.94 127 ASP A O 1
ATOM 989 N N . SER A 1 128 ? -0.111 -3.358 -22.984 1.00 95.38 128 SER A N 1
ATOM 990 C CA . SER A 1 128 ? -1.451 -3.845 -23.334 1.00 95.38 128 SER A CA 1
ATOM 991 C C . SER A 1 128 ? -1.930 -4.967 -22.404 1.00 95.38 128 SER A C 1
ATOM 993 O O . SER A 1 128 ? -3.089 -4.981 -21.980 1.00 95.38 128 SER A O 1
ATOM 995 N N . GLU A 1 129 ? -1.024 -5.860 -22.007 1.00 94.00 129 GLU A N 1
ATOM 996 C CA . GLU A 1 129 ? -1.333 -6.993 -21.142 1.00 94.00 129 GLU A CA 1
ATOM 997 C C . GLU A 1 129 ? -1.578 -6.543 -19.693 1.00 94.00 129 GLU A C 1
ATOM 999 O O . GLU A 1 129 ? -2.528 -6.991 -19.042 1.00 94.00 129 GLU A O 1
ATOM 1004 N N . ILE A 1 130 ? -0.795 -5.576 -19.198 1.00 91.62 130 ILE A N 1
ATOM 1005 C CA . ILE A 1 130 ? -1.045 -4.934 -17.899 1.00 91.62 130 ILE A CA 1
ATOM 1006 C C . ILE A 1 130 ? -2.421 -4.248 -17.882 1.00 91.62 130 ILE A C 1
ATOM 1008 O O . ILE A 1 130 ? -3.171 -4.391 -16.906 1.00 91.62 130 ILE A O 1
ATOM 1012 N N . ALA A 1 131 ? -2.777 -3.528 -18.951 1.00 93.75 131 ALA A N 1
ATOM 1013 C CA . ALA A 1 131 ? -4.073 -2.862 -19.068 1.00 93.75 131 ALA A CA 1
ATOM 1014 C C . ALA A 1 131 ? -5.236 -3.869 -19.058 1.00 93.75 131 ALA A C 1
ATOM 1016 O O . ALA A 1 131 ? -6.200 -3.691 -18.302 1.00 93.75 131 ALA A O 1
ATOM 1017 N N . ARG A 1 132 ? -5.107 -4.972 -19.807 1.00 93.69 132 ARG A N 1
ATOM 1018 C CA . ARG A 1 132 ? -6.083 -6.071 -19.836 1.00 93.69 132 ARG A CA 1
ATOM 1019 C C . ARG A 1 132 ? -6.303 -6.670 -18.447 1.00 93.69 132 ARG A C 1
ATOM 1021 O O . ARG A 1 132 ? -7.437 -6.730 -17.966 1.00 93.69 132 ARG A O 1
ATOM 1028 N N . MET A 1 133 ? -5.224 -7.018 -17.743 1.00 89.00 133 MET A N 1
ATOM 1029 C CA . MET A 1 133 ? -5.305 -7.547 -16.377 1.00 89.00 133 MET A CA 1
ATOM 1030 C C . MET A 1 133 ? -5.940 -6.553 -15.390 1.00 89.00 133 MET A C 1
ATOM 1032 O O . MET A 1 133 ? -6.645 -6.946 -14.453 1.00 89.00 133 MET A O 1
ATOM 1036 N N . ALA A 1 134 ? -5.704 -5.248 -15.555 1.00 89.00 134 ALA A N 1
ATOM 1037 C CA . ALA A 1 134 ? -6.333 -4.230 -14.718 1.00 89.00 134 ALA A CA 1
ATOM 1038 C C . ALA A 1 134 ? -7.856 -4.179 -14.922 1.00 89.00 134 ALA A C 1
ATOM 1040 O O . ALA A 1 134 ? -8.602 -4.092 -13.940 1.00 89.00 134 ALA A O 1
ATOM 1041 N N . GLU A 1 135 ? -8.320 -4.283 -16.165 1.00 91.88 135 GLU A N 1
ATOM 1042 C CA . GLU A 1 135 ? -9.743 -4.311 -16.492 1.00 91.88 135 GLU A CA 1
ATOM 1043 C C . GLU A 1 135 ? -10.429 -5.588 -15.989 1.00 91.88 135 GLU A C 1
ATOM 1045 O O . GLU A 1 135 ? -11.475 -5.516 -15.338 1.00 91.88 135 GLU A O 1
ATOM 1050 N N . GLU A 1 136 ? -9.815 -6.753 -16.200 1.00 90.69 136 GLU A N 1
ATOM 1051 C CA . GLU A 1 136 ? -10.331 -8.038 -15.713 1.00 90.69 136 GLU A CA 1
ATOM 1052 C C . GLU A 1 136 ? -10.497 -8.041 -14.191 1.00 90.69 136 GLU A C 1
ATOM 1054 O O . GLU A 1 136 ? -11.540 -8.447 -13.663 1.00 90.69 136 GLU A O 1
ATOM 1059 N N . ARG A 1 137 ? -9.506 -7.506 -13.463 1.00 85.38 137 ARG A N 1
ATOM 1060 C CA . ARG A 1 137 ? -9.629 -7.315 -12.014 1.00 85.38 137 ARG A CA 1
ATOM 1061 C C . ARG A 1 137 ? -10.816 -6.413 -11.688 1.00 85.38 137 ARG A C 1
ATOM 1063 O O . ARG A 1 137 ? -11.638 -6.806 -10.862 1.00 85.38 137 ARG A O 1
ATOM 1070 N N . ARG A 1 138 ? -10.953 -5.245 -12.330 1.00 87.25 138 ARG A N 1
ATOM 1071 C CA . ARG A 1 138 ? -12.086 -4.328 -12.081 1.00 87.25 138 ARG A CA 1
ATOM 1072 C C . ARG A 1 138 ? -13.437 -5.020 -12.269 1.00 87.25 138 ARG A C 1
ATOM 1074 O O . ARG A 1 138 ? -14.302 -4.877 -11.406 1.00 87.25 138 ARG A O 1
ATOM 1081 N N . ARG A 1 139 ? -13.597 -5.820 -13.327 1.00 86.75 139 ARG A N 1
ATOM 1082 C CA . ARG A 1 139 ? -14.820 -6.602 -13.582 1.00 86.75 139 ARG A CA 1
ATOM 1083 C C . ARG A 1 139 ? -15.090 -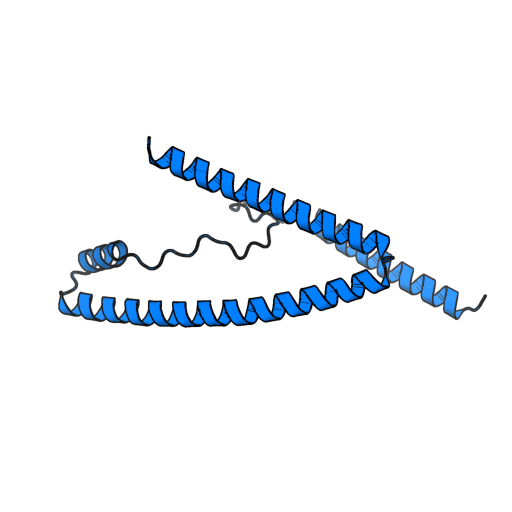7.613 -12.462 1.00 86.75 139 ARG A C 1
ATOM 1085 O O . ARG A 1 139 ? -16.184 -7.633 -11.900 1.00 86.75 139 ARG A O 1
ATOM 1092 N N . ARG A 1 140 ? -14.073 -8.379 -12.051 1.00 81.19 140 ARG A N 1
ATOM 1093 C CA . ARG A 1 140 ? -14.189 -9.382 -10.975 1.00 81.19 140 ARG A CA 1
ATOM 1094 C C . ARG A 1 140 ? -14.582 -8.773 -9.624 1.00 81.19 140 ARG A C 1
ATOM 1096 O O . ARG A 1 140 ? -15.351 -9.380 -8.878 1.00 81.19 140 ARG A O 1
ATOM 1103 N N . TRP A 1 141 ? -14.054 -7.595 -9.292 1.00 74.75 141 TRP A N 1
ATOM 1104 C CA . TRP A 1 141 ? -14.405 -6.888 -8.056 1.00 74.75 141 TRP A CA 1
ATOM 1105 C C . TRP A 1 141 ? -15.798 -6.248 -8.131 1.00 74.75 141 TRP A C 1
ATOM 1107 O O . TRP A 1 141 ? -16.551 -6.340 -7.163 1.00 74.75 141 TRP A O 1
ATOM 1117 N N . GLY A 1 142 ? -16.181 -5.687 -9.283 1.00 78.50 142 GLY A N 1
ATOM 1118 C CA . GLY A 1 142 ? -17.517 -5.120 -9.496 1.00 78.50 142 GLY A CA 1
ATOM 1119 C C . GLY A 1 142 ? -18.648 -6.149 -9.371 1.00 78.50 142 GLY A C 1
ATOM 1120 O O . GLY A 1 142 ? -19.692 -5.856 -8.785 1.00 78.50 142 GLY A O 1
ATOM 1121 N N . ASP A 1 143 ? -18.433 -7.378 -9.843 1.00 71.81 143 ASP A N 1
ATOM 1122 C CA . ASP A 1 143 ? -19.439 -8.444 -9.756 1.00 71.81 143 ASP A CA 1
ATOM 1123 C C . ASP A 1 143 ? -19.621 -9.008 -8.343 1.00 71.81 143 ASP A C 1
ATOM 1125 O O . ASP A 1 143 ? -20.737 -9.377 -7.963 1.00 71.81 143 ASP A O 1
ATOM 1129 N N . ARG A 1 144 ? -18.558 -9.048 -7.529 1.00 66.44 144 ARG A N 1
ATOM 1130 C CA . ARG A 1 144 ? -18.668 -9.447 -6.114 1.00 66.44 144 ARG A CA 1
ATOM 1131 C C . ARG A 1 144 ? -19.541 -8.475 -5.329 1.00 66.44 144 ARG A C 1
ATOM 1133 O O . ARG A 1 144 ? -20.410 -8.917 -4.582 1.00 66.44 144 ARG A O 1
ATOM 1140 N N . ASP A 1 145 ? -19.359 -7.178 -5.556 1.00 65.25 145 ASP A N 1
ATOM 1141 C CA . ASP A 1 145 ? -20.106 -6.136 -4.850 1.00 65.25 145 ASP A CA 1
ATOM 1142 C C . ASP A 1 145 ? -21.603 -6.148 -5.227 1.00 65.25 145 ASP A C 1
ATOM 1144 O O . ASP A 1 145 ? -22.482 -5.951 -4.387 1.00 65.25 145 ASP A O 1
ATOM 1148 N N . ARG A 1 146 ? -21.929 -6.492 -6.482 1.00 62.94 146 ARG A N 1
ATOM 1149 C CA . ARG A 1 146 ? -23.322 -6.695 -6.924 1.00 62.94 146 ARG A CA 1
ATOM 1150 C C . ARG A 1 146 ? -23.977 -7.927 -6.297 1.00 62.94 146 ARG A C 1
ATOM 1152 O O . ARG A 1 146 ? -25.132 -7.849 -5.876 1.00 62.94 146 ARG A O 1
ATOM 1159 N N . ARG A 1 147 ? -23.263 -9.056 -6.216 1.00 61.75 147 ARG A N 1
ATOM 1160 C CA . ARG A 1 147 ? -23.790 -10.296 -5.613 1.00 61.75 147 ARG A CA 1
ATOM 1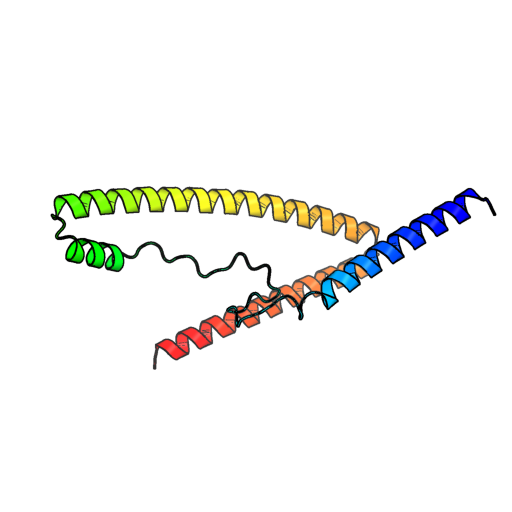161 C C . ARG A 1 147 ? -24.047 -10.143 -4.113 1.00 61.75 147 ARG A C 1
ATOM 1163 O O . ARG A 1 147 ? -25.059 -10.646 -3.626 1.00 61.75 147 ARG A O 1
ATOM 1170 N N . ASP A 1 148 ? -23.188 -9.417 -3.401 1.00 60.59 148 ASP A N 1
ATOM 1171 C CA . ASP A 1 148 ? -23.338 -9.204 -1.956 1.00 60.59 148 ASP A CA 1
ATOM 1172 C C . ASP A 1 148 ? -24.518 -8.267 -1.625 1.00 60.59 148 ASP A C 1
ATOM 1174 O O . ASP A 1 148 ? -25.306 -8.530 -0.712 1.00 60.59 148 ASP A O 1
ATOM 1178 N N . ARG A 1 149 ? -24.755 -7.234 -2.450 1.00 61.25 149 ARG A N 1
ATOM 1179 C CA . ARG A 1 149 ? -25.957 -6.383 -2.334 1.00 61.25 149 ARG A CA 1
ATOM 1180 C C . ARG A 1 149 ? -27.257 -7.126 -2.647 1.00 61.25 149 ARG A C 1
ATOM 1182 O O . ARG A 1 149 ? -28.274 -6.845 -2.015 1.00 61.25 149 ARG A O 1
ATOM 1189 N N . GLY A 1 150 ? -27.237 -8.070 -3.591 1.00 63.28 150 GLY A N 1
ATOM 1190 C CA . GLY A 1 150 ? -28.400 -8.899 -3.927 1.00 63.28 150 GLY A CA 1
ATOM 1191 C C . GLY A 1 150 ? -28.806 -9.860 -2.804 1.00 63.28 150 GLY A C 1
ATOM 1192 O O . GLY A 1 150 ? -29.994 -10.097 -2.603 1.00 63.28 150 GLY A O 1
ATOM 1193 N N . ARG A 1 151 ? -27.837 -10.360 -2.025 1.00 58.53 151 ARG A N 1
ATOM 1194 C CA . ARG A 1 151 ? -28.082 -11.247 -0.874 1.00 58.53 151 ARG A CA 1
ATOM 1195 C C . ARG A 1 151 ? -28.659 -10.546 0.354 1.00 58.53 151 ARG A C 1
ATOM 1197 O O . ARG A 1 151 ? -29.321 -11.202 1.140 1.00 58.53 151 ARG A O 1
ATOM 1204 N N . ARG A 1 152 ? 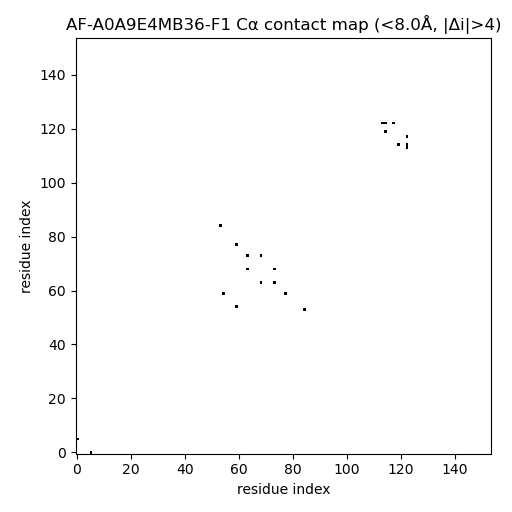-28.427 -9.242 0.526 1.00 56.03 152 ARG A N 1
ATOM 1205 C CA . ARG A 1 152 ? -28.960 -8.460 1.661 1.00 56.03 152 ARG A CA 1
ATOM 1206 C C . ARG A 1 152 ? -30.397 -7.959 1.468 1.00 56.03 152 ARG A C 1
ATOM 1208 O O . ARG A 1 152 ? -30.931 -7.324 2.369 1.00 56.03 152 ARG A O 1
ATOM 1215 N N . ARG A 1 153 ? -30.990 -8.170 0.287 1.00 53.66 153 ARG A N 1
ATOM 1216 C CA . ARG A 1 153 ? -32.345 -7.705 -0.070 1.00 53.66 153 ARG A CA 1
ATOM 1217 C C . ARG A 1 153 ? -33.404 -8.816 -0.126 1.00 53.66 153 ARG A C 1
ATOM 1219 O O . ARG A 1 153 ? -34.548 -8.514 -0.446 1.00 53.66 153 ARG A O 1
ATOM 1226 N N . ARG A 1 154 ? -33.030 -10.066 0.147 1.00 49.00 154 ARG A N 1
ATOM 1227 C CA . ARG A 1 154 ? -33.951 -11.190 0.370 1.00 49.00 154 ARG A CA 1
ATOM 1228 C C . ARG A 1 154 ? -33.899 -11.578 1.835 1.00 49.00 154 ARG A C 1
ATOM 1230 O O . ARG A 1 154 ? -34.956 -12.007 2.330 1.00 49.00 154 ARG A O 1
#

Mean predicted aligned error: 17.08 Å

Secondary structure (DSSP, 8-state):
--HHHHHHHHHHHHHHHHHHHHHHHHHHSTTTS--S-PPP--S-----SPP-----HHHHHHHHHHTT--HHHHHHHHHHHHHHHHHHHHHHHHHHHHHHHHHHHHHHHHHHHHHHHS-HHHHHHHHHHHHHHHHHHHHHHHHHHHHHHHHTT-

Solvent-accessible surface area (backbone atoms only — not comparable to full-atom values): 9185 Å² total; per-residue (Å²): 134,61,69,65,62,57,50,52,50,51,52,52,50,49,53,51,50,53,49,51,50,53,55,50,52,63,65,67,56,62,78,81,76,63,92,72,95,66,85,82,85,66,102,59,99,58,100,61,69,75,74,78,70,71,85,45,70,70,56,54,54,54,48,37,71,74,65,74,53,51,71,70,55,50,52,56,51,49,52,53,51,53,56,50,49,52,53,49,53,52,49,51,53,49,52,52,53,54,50,52,52,51,52,52,52,52,52,49,53,52,51,53,59,48,55,78,74,38,54,74,72,56,45,54,53,50,54,53,52,55,52,49,53,51,50,55,49,52,52,60,54,54,53,51,56,53,54,56,57,57,63,76,74,113

Sequence (154 aa):
MNAEMRTRMWVSLFVLVVFLAGLGAGIVASPWLAPGPRPGFGPGLGLGGPPVPPLSGRVLERMASRLDMSDEQIERLSGLFDARRERFRSIDREVRREMRARFAAEQETFRAAIAEILTPAQMALFDSEIARMAEERRRRWGDRDRRDRGRRRR

Radius of gyration: 26.87 Å; Cα contacts (8 Å, |Δi|>4): 11; chains: 1; bounding box: 76×45×64 Å